Protein AF-A0A9E4K8B6-F1 (afdb_monomer)

Secondary structure (DSSP, 8-state):
---HHHHHHHHHHHHHHHHHHHH--S-GGGG-TTTHHHHHHHHHHHHHHHHHHHH-TT--SS--HHHHHHHHHHHHHHHHHHHTT-STT--HHHHHT-TT------

Solvent-accessible surface area (backbone atoms only — not comparable to full-atom values): 6213 Å² total; per-residue (Å²): 133,83,57,72,71,58,55,50,53,54,52,35,53,53,50,51,54,54,50,44,76,74,68,56,90,59,50,66,33,67,80,26,87,69,38,66,59,44,38,50,50,53,37,50,52,29,54,50,51,38,52,52,35,72,78,36,73,84,68,44,90,87,61,45,61,72,54,35,52,41,51,32,52,51,36,51,52,50,39,49,35,48,61,70,63,68,40,50,67,62,48,71,71,53,60,74,63,43,78,82,69,68,76,91,79,129

Nearest PDB structures (foldseek):
  7bgn-assembly3_F  TM=5.167E-01  e=2.061E+00  Medicago truncatula

Organism: NCBI:txid2792791

Structure (mmCIF, N/CA/C/O backbone):
data_AF-A0A9E4K8B6-F1
#
_entry.id   AF-A0A9E4K8B6-F1
#
loop_
_atom_site.group_PDB
_atom_site.id
_atom_site.type_symbol
_atom_site.label_atom_id
_atom_site.label_alt_id
_atom_site.label_comp_id
_atom_site.label_asym_id
_atom_site.label_entity_id
_atom_site.label_seq_id
_atom_site.pdbx_PDB_ins_code
_atom_site.Cartn_x
_atom_site.Cartn_y
_atom_site.Cartn_z
_atom_site.occupancy
_atom_site.B_iso_or_equiv
_atom_site.auth_seq_id
_atom_site.auth_comp_id
_atom_site.auth_asym_id
_atom_site.auth_atom_id
_atom_site.pdbx_PDB_model_num
ATOM 1 N N . MET A 1 1 ? -9.980 -12.136 -22.447 1.00 58.62 1 MET A N 1
ATOM 2 C CA . MET A 1 1 ? -8.680 -11.904 -21.786 1.00 58.62 1 MET A CA 1
ATOM 3 C C . MET A 1 1 ? -8.834 -10.711 -20.871 1.00 58.62 1 MET A C 1
ATOM 5 O O . MET A 1 1 ? -9.317 -9.680 -21.326 1.00 58.62 1 MET A O 1
ATOM 9 N N . THR A 1 2 ? -8.506 -10.878 -19.596 1.00 77.25 2 THR A N 1
ATOM 10 C CA . THR A 1 2 ? -8.496 -9.801 -18.603 1.00 77.25 2 THR A CA 1
ATOM 11 C C . THR A 1 2 ? -7.345 -8.836 -18.914 1.00 77.25 2 THR A C 1
ATOM 13 O O . THR A 1 2 ? -6.361 -9.209 -19.549 1.00 77.25 2 THR A O 1
ATOM 16 N N . ARG A 1 3 ? -7.477 -7.558 -18.548 1.00 93.50 3 ARG A N 1
ATOM 17 C CA . ARG A 1 3 ? -6.427 -6.553 -18.780 1.00 93.50 3 ARG A CA 1
ATOM 18 C C . ARG A 1 3 ? -5.239 -6.851 -17.861 1.00 93.50 3 ARG A C 1
ATOM 20 O O . ARG A 1 3 ? -5.453 -7.049 -16.671 1.00 93.50 3 ARG A O 1
ATOM 27 N N . ARG A 1 4 ? -3.999 -6.727 -18.358 1.00 95.38 4 ARG A N 1
ATOM 28 C CA . ARG A 1 4 ? -2.774 -6.893 -17.544 1.00 95.38 4 ARG A CA 1
ATOM 29 C C . ARG A 1 4 ? -2.795 -6.102 -16.226 1.00 95.38 4 ARG A C 1
ATOM 31 O O . ARG A 1 4 ? -2.298 -6.570 -15.216 1.00 95.38 4 ARG A O 1
ATOM 38 N N . ALA A 1 5 ? -3.388 -4.908 -16.221 1.00 95.00 5 ALA A N 1
ATOM 39 C CA . ALA A 1 5 ? -3.525 -4.090 -15.015 1.00 95.00 5 ALA A CA 1
ATOM 40 C C . ALA A 1 5 ? -4.398 -4.743 -13.924 1.00 95.00 5 ALA A C 1
ATOM 42 O O . ALA A 1 5 ? -4.095 -4.585 -12.750 1.00 95.00 5 ALA A O 1
ATOM 43 N N . SER A 1 6 ? -5.448 -5.480 -14.296 1.00 96.12 6 SER A N 1
ATOM 44 C CA . SER A 1 6 ? -6.288 -6.215 -13.341 1.00 96.12 6 SER A CA 1
ATOM 45 C C . SER A 1 6 ? -5.513 -7.366 -12.704 1.00 96.12 6 SER A C 1
ATOM 47 O O . SER A 1 6 ? -5.529 -7.510 -11.489 1.00 96.12 6 SER A O 1
ATOM 49 N N . GLU A 1 7 ? -4.749 -8.108 -13.506 1.00 96.31 7 GLU A N 1
ATOM 50 C CA . GLU A 1 7 ? -3.867 -9.173 -13.010 1.00 96.31 7 GLU A CA 1
ATOM 51 C C . GLU A 1 7 ? -2.800 -8.627 -12.045 1.00 96.31 7 GLU A C 1
ATOM 53 O O . GLU A 1 7 ? -2.461 -9.272 -11.061 1.00 96.31 7 GLU A O 1
ATOM 58 N N . VAL A 1 8 ? -2.285 -7.412 -12.279 1.00 97.12 8 VAL A N 1
ATOM 59 C CA . VAL A 1 8 ? -1.349 -6.763 -11.343 1.00 97.12 8 VAL A CA 1
ATOM 60 C C . VAL A 1 8 ? -2.003 -6.503 -9.984 1.00 97.12 8 VAL A C 1
ATOM 62 O O . VAL A 1 8 ? -1.333 -6.658 -8.967 1.00 97.12 8 VAL A O 1
ATOM 65 N N . LEU A 1 9 ? -3.285 -6.130 -9.934 1.00 97.19 9 LEU A N 1
ATOM 66 C CA . LEU A 1 9 ? -3.992 -5.947 -8.661 1.00 97.19 9 LEU A CA 1
ATOM 67 C C . LEU A 1 9 ? -4.132 -7.277 -7.906 1.00 97.19 9 LEU A C 1
ATOM 69 O O . LEU A 1 9 ? -3.903 -7.314 -6.698 1.00 97.19 9 LEU A O 1
ATOM 73 N N . GLU A 1 10 ? -4.433 -8.366 -8.617 1.00 96.75 10 GLU A N 1
ATOM 74 C CA . GLU A 1 10 ? -4.479 -9.721 -8.047 1.00 96.75 10 GLU A CA 1
ATOM 75 C C . GLU A 1 10 ? -3.103 -10.144 -7.501 1.00 96.75 10 GLU A C 1
ATOM 77 O O . GLU A 1 10 ? -2.991 -10.576 -6.354 1.00 96.75 10 GLU A O 1
ATOM 82 N N . GLU A 1 11 ? -2.027 -9.914 -8.262 1.00 96.88 11 GLU A N 1
ATOM 83 C CA . GLU A 1 11 ? -0.648 -10.152 -7.808 1.00 96.88 11 GLU A CA 1
ATOM 84 C C . GLU A 1 11 ? -0.291 -9.344 -6.551 1.00 96.88 11 GLU A C 1
ATOM 86 O O . GLU A 1 11 ? 0.410 -9.845 -5.668 1.00 96.88 11 GLU A O 1
ATOM 91 N N . CYS A 1 12 ? -0.746 -8.089 -6.464 1.00 97.56 12 CYS A N 1
ATOM 92 C CA . CYS A 1 12 ? -0.518 -7.234 -5.299 1.00 97.56 12 CYS A CA 1
ATOM 93 C C . CYS A 1 12 ? -1.217 -7.793 -4.057 1.00 97.56 12 CYS A C 1
ATOM 95 O O . CYS A 1 12 ? -0.584 -7.887 -3.003 1.00 97.56 12 CYS A O 1
ATOM 97 N N . ALA A 1 13 ? -2.470 -8.239 -4.199 1.00 96.50 13 ALA A N 1
ATOM 98 C CA . ALA A 1 13 ? -3.220 -8.876 -3.122 1.00 96.50 13 ALA A CA 1
ATOM 99 C C . ALA A 1 13 ? -2.540 -10.170 -2.642 1.00 96.50 13 ALA A C 1
ATOM 101 O O . ALA A 1 13 ? -2.367 -10.382 -1.439 1.00 96.50 13 ALA A O 1
ATOM 102 N N . ASP A 1 14 ? -2.070 -11.010 -3.566 1.00 96.31 14 ASP A N 1
ATOM 103 C CA . ASP A 1 14 ? -1.317 -12.221 -3.230 1.00 96.31 14 ASP A CA 1
ATOM 104 C C . ASP A 1 14 ? -0.010 -11.907 -2.496 1.00 96.31 14 ASP A C 1
ATOM 106 O O . ASP A 1 14 ? 0.331 -12.560 -1.504 1.00 96.31 14 ASP A O 1
ATOM 110 N N . LEU A 1 15 ? 0.735 -10.905 -2.969 1.00 93.94 15 LEU A N 1
ATOM 111 C CA . LEU A 1 15 ? 1.976 -10.456 -2.341 1.00 93.94 15 LEU A CA 1
ATOM 112 C C . LEU A 1 15 ? 1.724 -9.922 -0.926 1.00 93.94 15 LEU A C 1
ATOM 114 O O . LEU A 1 15 ? 2.462 -10.271 -0.003 1.00 93.94 15 LEU A O 1
ATOM 118 N N . MET A 1 16 ? 0.680 -9.112 -0.754 1.00 93.38 16 MET A N 1
ATOM 119 C CA . MET A 1 16 ? 0.247 -8.567 0.532 1.00 93.38 16 MET A CA 1
ATOM 120 C C . MET A 1 16 ? -0.044 -9.690 1.531 1.00 93.38 16 MET A C 1
ATOM 122 O O . MET A 1 16 ? 0.535 -9.721 2.617 1.00 93.38 16 MET A O 1
ATOM 126 N N . ASN A 1 17 ? -0.846 -10.676 1.125 1.00 91.56 17 ASN A N 1
ATOM 127 C CA . ASN A 1 17 ? -1.192 -11.829 1.955 1.00 91.56 17 ASN A CA 1
ATOM 128 C C . ASN A 1 17 ? 0.033 -12.682 2.322 1.00 91.56 17 ASN A C 1
ATOM 130 O O . ASN A 1 17 ? 0.154 -13.148 3.457 1.00 91.56 17 ASN A O 1
ATOM 134 N N . LYS A 1 18 ? 0.961 -12.889 1.378 1.00 91.44 18 LYS A N 1
ATOM 135 C CA . LYS A 1 18 ? 2.215 -13.619 1.631 1.00 91.44 18 LYS A CA 1
ATOM 136 C C . LYS A 1 18 ? 3.093 -12.895 2.654 1.00 91.44 18 LYS A C 1
ATOM 138 O O . LYS A 1 18 ? 3.589 -13.543 3.573 1.00 91.44 18 LYS A O 1
ATOM 143 N N . LYS A 1 19 ? 3.259 -11.573 2.523 1.00 86.06 19 LYS A N 1
ATOM 144 C CA . LYS A 1 19 ? 4.034 -10.755 3.472 1.00 86.06 19 LYS A CA 1
ATOM 145 C C . LYS A 1 19 ? 3.385 -10.745 4.859 1.00 86.06 19 LYS A C 1
ATOM 147 O O . LYS A 1 19 ? 4.089 -10.958 5.842 1.00 86.06 19 LYS A O 1
ATOM 152 N N . GLY A 1 20 ? 2.058 -10.606 4.926 1.00 84.94 20 GLY A N 1
ATOM 153 C CA . GLY A 1 20 ? 1.310 -10.650 6.184 1.00 84.94 20 GLY A CA 1
ATOM 154 C C . GLY A 1 20 ? 1.531 -11.954 6.953 1.00 84.94 20 GLY A C 1
ATOM 155 O O . GLY A 1 20 ? 1.911 -11.925 8.118 1.00 84.94 20 GLY A O 1
ATOM 156 N N . LYS A 1 21 ? 1.420 -13.108 6.281 1.00 81.44 21 LYS A N 1
ATOM 157 C CA . LYS A 1 21 ? 1.665 -14.423 6.906 1.00 81.44 21 LYS A CA 1
ATOM 158 C C . LYS A 1 21 ? 3.104 -14.629 7.383 1.00 81.44 21 LYS A C 1
ATOM 160 O O . LYS A 1 21 ? 3.323 -15.400 8.310 1.00 81.44 21 LYS A O 1
ATOM 165 N N . ALA A 1 22 ? 4.077 -14.013 6.715 1.00 74.88 22 ALA A N 1
ATOM 166 C CA . ALA A 1 22 ? 5.491 -14.228 7.000 1.00 74.88 22 ALA A CA 1
ATOM 167 C C . ALA A 1 22 ? 6.029 -13.334 8.130 1.00 74.88 22 ALA A C 1
ATOM 169 O O . ALA A 1 22 ? 6.956 -13.748 8.824 1.00 74.88 22 ALA A O 1
ATOM 170 N N . TYR A 1 23 ? 5.481 -12.124 8.305 1.00 63.31 23 TYR A N 1
ATOM 171 C CA . TYR A 1 23 ? 6.112 -11.094 9.141 1.00 63.31 23 TYR A CA 1
ATOM 172 C C . TYR A 1 23 ? 5.178 -10.385 10.134 1.00 63.31 23 TYR A C 1
ATOM 174 O O . TYR A 1 23 ? 5.682 -9.773 11.078 1.00 63.31 23 TYR A O 1
ATOM 182 N N . ASN A 1 24 ? 3.851 -10.481 9.990 1.00 70.56 24 ASN A N 1
ATOM 183 C CA . ASN A 1 24 ? 2.920 -9.737 10.844 1.00 70.56 24 ASN A CA 1
ATOM 184 C C . ASN A 1 24 ? 2.483 -10.574 12.051 1.00 70.56 24 ASN A C 1
ATOM 186 O O . ASN A 1 24 ? 1.403 -11.156 12.072 1.00 70.56 24 ASN A O 1
ATOM 190 N N . ASN A 1 25 ? 3.340 -10.618 13.073 1.00 81.69 25 ASN A N 1
ATOM 191 C CA . ASN A 1 25 ? 2.998 -11.203 14.379 1.00 81.69 25 ASN A CA 1
ATOM 192 C C . ASN A 1 25 ? 2.274 -10.215 15.311 1.00 81.69 25 ASN A C 1
ATOM 194 O O . ASN A 1 25 ? 1.924 -10.580 16.431 1.00 81.69 25 ASN A O 1
ATOM 198 N N . ILE A 1 26 ? 2.097 -8.970 14.868 1.00 87.31 26 ILE A N 1
ATOM 199 C CA . ILE A 1 26 ? 1.365 -7.919 15.574 1.00 87.31 26 ILE A CA 1
ATOM 200 C C . ILE A 1 26 ? 0.262 -7.359 14.663 1.00 87.31 26 ILE A C 1
ATOM 202 O O . ILE A 1 26 ? 0.420 -7.409 13.435 1.00 87.31 26 ILE A O 1
ATOM 206 N N . PRO A 1 27 ? -0.838 -6.839 15.235 1.00 91.00 27 PRO A N 1
ATOM 207 C CA . PRO A 1 27 ? -1.922 -6.241 14.466 1.00 91.00 27 PRO A CA 1
ATOM 208 C C . PRO A 1 27 ? -1.446 -5.122 13.532 1.00 91.00 27 PRO A C 1
ATOM 210 O O . PRO A 1 27 ? -0.564 -4.330 13.873 1.00 91.00 27 PRO A O 1
ATOM 213 N N . GLN A 1 28 ? -2.052 -5.028 12.346 1.00 92.38 28 GLN A N 1
ATOM 214 C CA . GLN A 1 28 ? -1.589 -4.129 11.283 1.00 92.38 28 GLN A CA 1
ATOM 215 C C . GLN A 1 28 ? -1.598 -2.648 11.708 1.00 92.38 28 GLN A C 1
ATOM 217 O O . GLN A 1 28 ? -0.690 -1.897 11.349 1.00 92.38 28 GLN A O 1
ATOM 222 N N . ALA A 1 29 ? -2.580 -2.224 12.507 1.00 94.50 29 ALA A N 1
ATOM 223 C CA . ALA A 1 29 ? -2.684 -0.844 12.974 1.00 94.50 29 ALA A CA 1
ATOM 224 C C . ALA A 1 29 ? -1.564 -0.431 13.945 1.00 94.50 29 ALA A C 1
ATOM 226 O O . ALA A 1 29 ? -1.299 0.767 14.086 1.00 94.50 29 ALA A O 1
ATOM 227 N N . GLU A 1 30 ? -0.881 -1.381 14.594 1.00 94.38 30 GLU A N 1
ATOM 228 C CA . GLU A 1 30 ? 0.232 -1.081 15.506 1.00 94.38 30 GLU A CA 1
ATOM 229 C C . GLU A 1 30 ? 1.467 -0.550 14.766 1.00 94.38 30 GLU A C 1
ATOM 231 O O . GLU A 1 30 ? 2.243 0.222 15.332 1.00 94.38 30 GLU A O 1
ATOM 236 N N . TYR A 1 31 ? 1.616 -0.868 13.475 1.00 93.38 31 TYR A N 1
ATOM 237 C CA . TYR A 1 31 ? 2.664 -0.287 12.632 1.00 93.38 31 TYR A CA 1
ATOM 238 C C . TYR A 1 31 ? 2.446 1.211 12.346 1.00 93.38 31 TYR A C 1
ATOM 240 O O . TYR A 1 31 ? 3.368 1.878 11.873 1.00 93.38 31 TYR A O 1
ATOM 248 N N . TYR A 1 32 ? 1.252 1.749 12.628 1.00 95.06 32 TYR A N 1
ATOM 249 C CA . TYR A 1 32 ? 0.840 3.111 12.268 1.00 95.06 32 TYR A CA 1
ATOM 250 C C . TYR A 1 32 ? 0.331 3.909 13.486 1.00 95.06 32 TYR A C 1
ATOM 252 O O . TYR A 1 32 ? -0.848 4.283 13.550 1.00 95.06 32 TYR A O 1
ATOM 260 N N . PRO A 1 33 ? 1.188 4.212 14.480 1.00 93.88 33 PRO A N 1
ATOM 261 C CA . PRO A 1 33 ? 0.788 4.929 15.697 1.00 93.88 33 PRO A CA 1
ATOM 262 C C . PRO A 1 33 ? 0.231 6.345 15.452 1.00 93.88 33 PRO A C 1
ATOM 264 O O . PRO A 1 33 ? -0.537 6.852 16.271 1.00 93.88 33 PRO A O 1
ATOM 267 N N . ARG A 1 34 ? 0.585 6.993 14.335 1.00 94.06 34 ARG A N 1
ATOM 268 C CA . ARG A 1 34 ? 0.037 8.283 13.862 1.00 94.06 34 ARG A CA 1
ATOM 269 C C . ARG A 1 34 ? -0.995 8.108 12.739 1.00 94.06 34 ARG A C 1
ATOM 271 O O . ARG A 1 34 ? -1.350 9.075 12.066 1.00 94.06 34 ARG A O 1
ATOM 278 N N . GLY A 1 35 ? -1.462 6.881 12.524 1.00 94.31 35 GLY A N 1
ATOM 279 C CA . GLY A 1 35 ? -2.506 6.527 11.572 1.00 94.31 35 GLY A CA 1
ATOM 280 C C . GLY A 1 35 ? -2.166 6.846 10.121 1.00 94.31 35 GLY A C 1
ATOM 281 O O . GLY A 1 35 ? -1.076 6.523 9.647 1.00 94.31 35 GLY A O 1
ATOM 282 N N . GLN A 1 36 ? -3.091 7.510 9.420 1.00 95.88 36 GLN A N 1
ATOM 283 C CA . GLN A 1 36 ? -2.966 7.875 8.000 1.00 95.88 36 GLN A CA 1
ATOM 284 C C . GLN A 1 36 ? -1.627 8.549 7.661 1.00 95.88 36 GLN A C 1
ATOM 286 O O . GLN A 1 36 ? -1.085 8.319 6.581 1.00 95.88 36 GLN A O 1
ATOM 291 N N . HIS A 1 37 ? -1.055 9.339 8.576 1.00 96.44 37 HIS A N 1
ATOM 292 C CA . HIS A 1 37 ? 0.225 10.006 8.340 1.00 96.44 37 HIS A CA 1
ATOM 293 C C . HIS A 1 37 ? 1.392 9.015 8.200 1.00 96.44 37 HIS A C 1
ATOM 295 O O . HIS A 1 37 ? 2.278 9.224 7.372 1.00 96.44 37 HIS A O 1
ATOM 301 N N . ASP A 1 38 ? 1.417 7.934 8.981 1.00 97.50 38 ASP A N 1
ATOM 302 C CA . ASP A 1 38 ? 2.483 6.932 8.874 1.00 97.50 38 ASP A CA 1
ATOM 303 C C . ASP A 1 38 ? 2.379 6.162 7.560 1.00 97.50 38 ASP A C 1
ATOM 305 O O . ASP A 1 38 ? 3.379 5.983 6.865 1.00 97.50 38 ASP A O 1
ATOM 309 N N . ILE A 1 39 ? 1.159 5.792 7.166 1.00 97.69 39 ILE A N 1
ATOM 310 C CA . ILE A 1 39 ? 0.910 5.112 5.893 1.00 97.69 39 ILE A CA 1
ATOM 311 C C . ILE A 1 39 ? 1.284 6.030 4.715 1.00 97.69 39 ILE A C 1
ATOM 313 O O . ILE A 1 39 ? 1.980 5.599 3.795 1.00 97.69 39 ILE A O 1
ATOM 317 N N . TYR A 1 40 ? 0.925 7.318 4.777 1.00 98.06 40 TYR A N 1
ATOM 318 C CA . TYR A 1 40 ? 1.352 8.323 3.799 1.00 98.06 40 TYR A CA 1
ATOM 319 C C . TYR A 1 40 ? 2.881 8.420 3.702 1.00 98.06 40 TYR A C 1
ATOM 321 O O . TYR A 1 40 ? 3.430 8.462 2.599 1.00 98.06 40 TYR A O 1
ATOM 329 N N . CYS A 1 41 ? 3.595 8.405 4.833 1.00 98.31 41 CYS A N 1
ATOM 330 C CA . CYS A 1 41 ? 5.057 8.378 4.821 1.00 98.31 41 CYS A CA 1
ATOM 331 C C . CYS A 1 41 ? 5.603 7.145 4.083 1.00 98.31 41 CYS A C 1
ATOM 333 O O . CYS A 1 41 ? 6.575 7.280 3.338 1.00 98.31 41 CYS A O 1
ATOM 335 N N . MET A 1 42 ? 4.981 5.972 4.231 1.00 98.00 42 MET A N 1
ATOM 336 C CA . MET A 1 42 ? 5.381 4.763 3.499 1.00 98.00 42 MET A CA 1
ATOM 337 C C . MET A 1 42 ? 5.121 4.887 1.993 1.00 98.00 42 MET A C 1
ATOM 339 O O . MET A 1 42 ? 6.000 4.573 1.188 1.00 98.00 42 MET A O 1
ATOM 343 N N . MET A 1 43 ? 3.962 5.420 1.597 1.00 98.50 43 MET A N 1
ATOM 344 C CA . MET A 1 43 ? 3.658 5.719 0.191 1.00 98.50 43 MET A CA 1
ATOM 345 C C . MET A 1 43 ? 4.691 6.684 -0.406 1.00 98.50 43 MET A C 1
ATOM 347 O O . MET A 1 43 ? 5.218 6.453 -1.497 1.00 98.50 43 MET A O 1
ATOM 351 N N . TRP A 1 44 ? 5.037 7.742 0.333 1.00 98.38 44 TRP A N 1
ATOM 352 C CA . TRP A 1 44 ? 6.044 8.718 -0.079 1.00 98.38 44 TRP A CA 1
ATOM 353 C C . TRP A 1 44 ? 7.426 8.094 -0.269 1.00 98.38 44 TRP A C 1
ATOM 355 O O . TRP A 1 44 ? 8.095 8.379 -1.263 1.00 98.38 44 TRP A O 1
ATOM 365 N N . GLN A 1 45 ? 7.843 7.199 0.629 1.00 97.62 45 GLN A N 1
ATOM 366 C CA . GLN A 1 45 ? 9.100 6.462 0.475 1.00 97.62 45 GLN A CA 1
ATOM 367 C C . GLN A 1 45 ? 9.120 5.634 -0.815 1.00 97.62 45 GLN A C 1
ATOM 369 O O . GLN A 1 45 ? 10.125 5.647 -1.527 1.00 97.62 45 GLN A O 1
ATOM 374 N N . LYS A 1 46 ? 8.007 4.978 -1.174 1.00 97.12 46 LYS A N 1
ATOM 375 C CA . LYS A 1 46 ? 7.909 4.224 -2.435 1.00 97.12 46 LYS A CA 1
ATOM 376 C C . LYS A 1 46 ? 7.960 5.128 -3.660 1.00 97.12 46 LYS A C 1
ATOM 378 O O . LYS A 1 46 ? 8.726 4.844 -4.578 1.00 97.12 46 LYS A O 1
ATOM 383 N N . MET A 1 47 ? 7.274 6.270 -3.641 1.00 97.94 47 MET A N 1
ATOM 384 C CA . MET A 1 47 ? 7.405 7.273 -4.706 1.00 97.94 47 MET A CA 1
ATOM 385 C C . MET A 1 47 ? 8.843 7.801 -4.830 1.00 97.94 47 MET A C 1
ATOM 387 O O . MET A 1 47 ? 9.348 7.951 -5.943 1.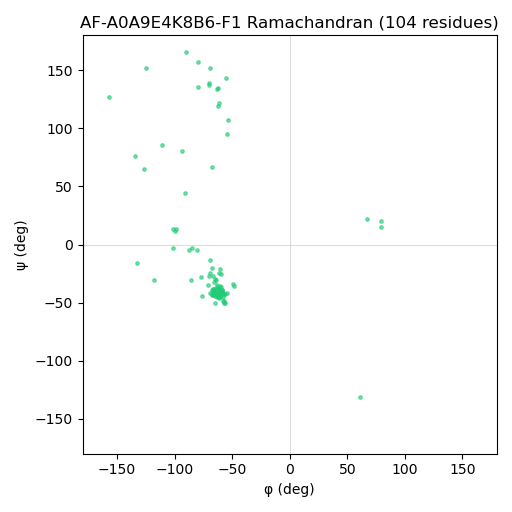00 97.94 47 MET A O 1
ATOM 391 N N . LYS A 1 48 ? 9.548 8.018 -3.712 1.00 96.88 48 LYS A N 1
ATOM 392 C CA . LYS A 1 48 ? 10.960 8.427 -3.724 1.00 96.88 48 LYS A CA 1
ATOM 393 C C . LYS A 1 48 ? 11.892 7.354 -4.265 1.00 96.88 48 LYS A C 1
ATOM 395 O O . LYS A 1 48 ? 12.804 7.688 -5.020 1.00 96.88 48 LYS A O 1
ATOM 400 N N . ARG A 1 49 ? 11.653 6.080 -3.947 1.00 95.50 49 ARG A N 1
ATOM 401 C CA . ARG A 1 49 ? 12.421 4.978 -4.536 1.00 95.50 49 ARG A CA 1
ATOM 402 C C . ARG A 1 49 ? 12.203 4.897 -6.045 1.00 95.50 49 ARG A C 1
ATOM 404 O O . ARG A 1 49 ? 13.172 4.773 -6.786 1.00 95.50 49 ARG A O 1
ATOM 411 N N . MET A 1 50 ? 10.961 5.052 -6.502 1.00 96.12 50 MET A N 1
ATOM 412 C CA . MET A 1 50 ? 10.656 5.113 -7.932 1.00 96.12 50 MET A CA 1
ATOM 413 C C . MET A 1 50 ? 11.367 6.287 -8.614 1.00 96.12 50 MET A C 1
ATOM 415 O O . MET A 1 50 ? 11.989 6.085 -9.652 1.00 96.12 50 MET A O 1
ATOM 419 N N . GLN A 1 51 ? 11.341 7.485 -8.015 1.00 95.69 51 GLN A N 1
ATOM 420 C CA . GLN A 1 51 ? 12.083 8.648 -8.519 1.00 95.69 51 GLN A CA 1
ATOM 421 C C . GLN A 1 51 ? 13.585 8.340 -8.638 1.00 95.69 51 GLN A C 1
ATOM 423 O O . GLN A 1 51 ? 14.174 8.535 -9.697 1.00 95.69 51 GLN A O 1
ATOM 428 N N . SER A 1 52 ? 14.187 7.800 -7.575 1.00 93.94 52 SER A N 1
ATOM 429 C CA . SER A 1 52 ? 15.609 7.445 -7.534 1.00 93.94 52 SER A CA 1
ATOM 430 C C . SER A 1 52 ? 16.002 6.453 -8.634 1.00 93.94 52 SER A C 1
ATOM 432 O O . SER A 1 52 ? 17.034 6.650 -9.272 1.00 93.94 52 SER A O 1
ATOM 434 N N . LEU A 1 53 ? 15.174 5.436 -8.895 1.00 93.81 53 LEU A N 1
ATOM 435 C CA . LEU A 1 53 ? 15.400 4.436 -9.946 1.00 93.81 53 LEU A CA 1
ATOM 436 C C . LEU A 1 53 ? 15.212 4.992 -11.360 1.00 93.81 53 LEU A C 1
ATOM 438 O O . LEU A 1 53 ? 15.914 4.578 -12.276 1.00 93.81 53 LEU A O 1
ATOM 442 N N . LEU A 1 54 ? 14.273 5.922 -11.551 1.00 94.25 54 LEU A N 1
ATOM 443 C CA . LEU A 1 54 ? 14.097 6.609 -12.833 1.00 94.25 54 LEU A CA 1
ATOM 444 C C . LEU A 1 54 ? 15.306 7.493 -13.161 1.00 94.25 54 LEU A C 1
ATOM 446 O O . LEU A 1 54 ? 15.730 7.549 -14.312 1.00 94.25 54 LEU A O 1
ATOM 450 N N . GLU A 1 55 ? 15.873 8.153 -12.150 1.00 94.62 55 GLU A N 1
ATOM 451 C CA . GLU A 1 55 ? 17.075 8.982 -12.282 1.00 94.62 55 GLU A CA 1
ATOM 452 C C . GLU A 1 55 ? 18.360 8.136 -12.374 1.00 94.62 55 GLU A C 1
ATOM 454 O O . GLU A 1 55 ? 19.321 8.550 -13.019 1.00 94.62 55 GLU A O 1
ATOM 459 N N . ASN A 1 56 ? 18.374 6.935 -11.779 1.00 91.62 56 ASN A N 1
ATOM 460 C CA . ASN A 1 56 ? 19.530 6.032 -11.737 1.00 91.62 56 ASN A CA 1
ATOM 461 C C . ASN A 1 56 ? 19.132 4.577 -12.073 1.00 91.62 56 ASN A C 1
ATOM 463 O O . ASN A 1 56 ? 19.081 3.726 -11.180 1.00 91.62 56 ASN A O 1
ATOM 467 N N . PRO A 1 57 ? 18.900 4.238 -13.357 1.00 80.44 57 PRO A N 1
ATOM 468 C CA . PRO A 1 57 ? 18.336 2.939 -13.755 1.00 80.44 57 PRO A CA 1
ATOM 469 C C . PRO A 1 57 ? 19.161 1.701 -13.369 1.00 80.44 57 PRO A C 1
ATOM 471 O O . PRO A 1 57 ? 18.620 0.599 -13.297 1.00 80.44 57 PRO A O 1
ATOM 474 N N . ASN A 1 58 ? 20.462 1.873 -13.117 1.00 81.81 58 ASN A N 1
ATOM 475 C CA . ASN A 1 58 ? 21.376 0.789 -12.747 1.00 81.81 58 ASN A CA 1
ATOM 476 C C . ASN A 1 58 ? 21.420 0.512 -11.230 1.00 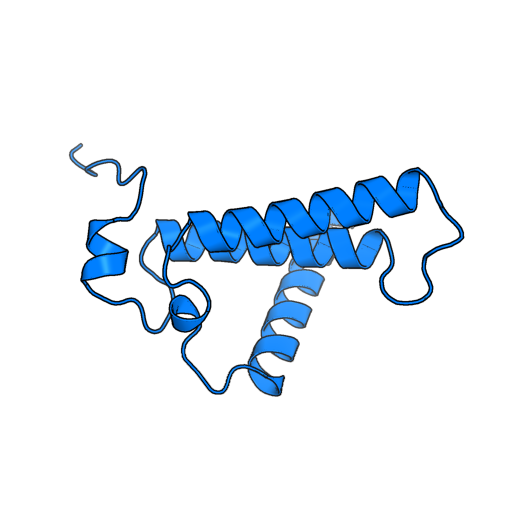81.81 58 ASN A C 1
ATOM 478 O O . ASN A 1 58 ? 22.074 -0.440 -10.814 1.00 81.81 58 ASN A O 1
ATOM 482 N N . ASP A 1 59 ? 20.740 1.310 -10.399 1.00 79.44 59 ASP A N 1
ATOM 483 C CA . ASP A 1 59 ? 20.711 1.156 -8.935 1.00 79.44 59 ASP A CA 1
ATOM 484 C C . ASP A 1 59 ? 19.542 0.266 -8.459 1.00 79.44 59 ASP A C 1
ATOM 486 O O . ASP A 1 59 ? 18.807 0.582 -7.524 1.00 79.44 59 ASP A O 1
ATOM 490 N N . ASN A 1 60 ? 19.310 -0.864 -9.127 1.00 77.44 60 ASN A N 1
ATOM 491 C CA . ASN A 1 60 ? 18.178 -1.760 -8.850 1.00 77.44 60 ASN A CA 1
ATOM 492 C C . ASN A 1 60 ? 18.539 -2.979 -7.981 1.00 77.44 60 ASN A C 1
ATOM 494 O O . ASN A 1 60 ? 17.739 -3.904 -7.874 1.00 77.44 60 ASN A O 1
ATOM 498 N N . ALA A 1 61 ? 19.715 -2.983 -7.344 1.00 73.50 61 ALA A N 1
ATOM 499 C CA . ALA A 1 61 ? 20.269 -4.154 -6.658 1.00 73.50 61 ALA A CA 1
ATOM 500 C C . ALA A 1 61 ? 19.395 -4.712 -5.512 1.00 73.50 61 ALA A C 1
ATOM 502 O O . ALA A 1 61 ? 19.498 -5.895 -5.198 1.00 73.50 61 ALA A O 1
ATOM 503 N N . PHE A 1 62 ? 18.542 -3.883 -4.895 1.00 73.31 62 PHE A N 1
ATOM 504 C CA . PHE A 1 62 ? 17.737 -4.260 -3.721 1.00 73.31 62 PHE A CA 1
ATOM 505 C C . PHE A 1 62 ? 16.217 -4.211 -3.941 1.00 73.31 62 PHE A C 1
ATOM 507 O O . PHE A 1 62 ? 15.485 -4.965 -3.307 1.00 73.31 62 PHE A O 1
ATOM 514 N N . GLU A 1 63 ? 15.729 -3.326 -4.813 1.00 81.44 63 GLU A N 1
ATOM 515 C CA . GLU A 1 63 ? 14.299 -3.153 -5.107 1.00 81.44 63 GLU A CA 1
ATOM 516 C C . GLU A 1 63 ? 14.151 -2.508 -6.489 1.00 81.44 63 GLU A C 1
ATOM 518 O O . GLU A 1 63 ? 14.773 -1.467 -6.741 1.00 81.44 63 GLU A O 1
ATOM 523 N N . GLY A 1 64 ? 13.354 -3.124 -7.370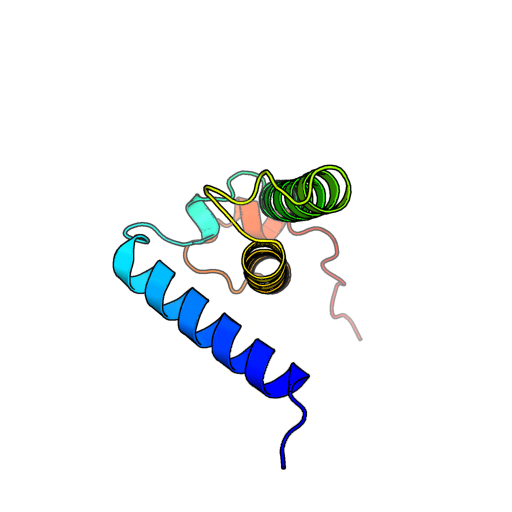 1.00 91.38 64 GLY A N 1
ATOM 524 C CA . GLY A 1 64 ? 13.082 -2.630 -8.717 1.00 91.38 64 GLY A CA 1
ATOM 525 C C . GLY A 1 64 ? 11.870 -1.697 -8.793 1.00 91.38 64 GLY A C 1
ATOM 526 O O . GLY A 1 64 ? 11.028 -1.651 -7.899 1.00 91.38 64 GLY A O 1
ATOM 527 N N . LEU A 1 65 ? 11.735 -0.979 -9.915 1.00 94.44 65 LEU A N 1
ATOM 528 C CA . LEU A 1 65 ? 10.673 0.021 -10.111 1.00 94.44 65 LEU A CA 1
ATOM 529 C C . LEU A 1 65 ? 9.268 -0.595 -10.002 1.00 94.44 65 LEU A C 1
ATOM 531 O O . LEU A 1 65 ? 8.367 -0.036 -9.381 1.00 94.44 65 LEU A O 1
ATOM 535 N N . ASN A 1 66 ? 9.107 -1.776 -10.595 1.00 94.81 66 ASN A N 1
ATOM 536 C CA . ASN A 1 66 ? 7.863 -2.535 -10.593 1.00 94.81 66 ASN A CA 1
ATOM 537 C C . ASN A 1 66 ? 7.517 -3.116 -9.214 1.00 94.81 66 ASN A C 1
ATOM 539 O O . ASN A 1 66 ? 6.336 -3.324 -8.939 1.00 94.81 66 ASN A O 1
ATOM 543 N N . ASP A 1 67 ? 8.510 -3.378 -8.364 1.00 94.38 67 ASP A N 1
ATOM 544 C CA . ASP A 1 67 ? 8.289 -3.840 -6.992 1.00 94.38 67 ASP A CA 1
ATOM 545 C C . ASP A 1 67 ? 7.841 -2.667 -6.118 1.00 94.38 67 ASP A C 1
ATOM 547 O O . ASP A 1 67 ? 6.829 -2.770 -5.425 1.00 94.38 67 ASP A O 1
ATOM 551 N N . SER A 1 68 ? 8.502 -1.509 -6.253 1.00 96.12 68 SER A N 1
ATOM 552 C CA . SER A 1 68 ? 8.097 -0.275 -5.571 1.00 96.12 68 SER A CA 1
ATOM 553 C C . SER A 1 68 ? 6.680 0.156 -5.937 1.00 96.12 68 SER A C 1
ATOM 555 O O . SER A 1 68 ? 5.921 0.571 -5.063 1.00 96.12 68 SER A O 1
ATOM 557 N N . ALA A 1 69 ? 6.296 0.022 -7.209 1.00 97.31 69 ALA A N 1
ATOM 558 C CA . ALA A 1 69 ? 4.942 0.330 -7.659 1.00 97.31 69 ALA A CA 1
ATOM 559 C C . ALA A 1 69 ? 3.891 -0.621 -7.054 1.00 97.31 69 ALA A C 1
ATOM 561 O O . ALA A 1 69 ? 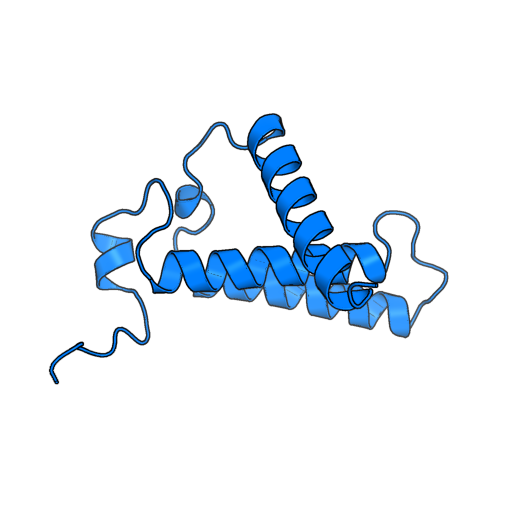2.817 -0.171 -6.660 1.00 97.31 69 ALA A O 1
ATOM 562 N N . ARG A 1 70 ? 4.193 -1.922 -6.933 1.00 97.62 70 ARG A N 1
ATOM 563 C CA . ARG A 1 70 ? 3.298 -2.895 -6.279 1.00 97.62 70 ARG A CA 1
ATOM 564 C C . ARG A 1 70 ? 3.178 -2.646 -4.780 1.00 97.62 70 ARG A C 1
ATOM 566 O O . ARG A 1 70 ? 2.075 -2.666 -4.241 1.00 97.62 70 ARG A O 1
ATOM 573 N N . ASP A 1 71 ? 4.290 -2.353 -4.111 1.00 96.50 71 ASP A N 1
ATOM 574 C CA . ASP A 1 71 ? 4.261 -1.976 -2.700 1.00 96.50 71 ASP A CA 1
ATOM 575 C C . ASP A 1 71 ? 3.456 -0.684 -2.488 1.00 96.50 71 ASP A C 1
ATOM 577 O O . ASP A 1 71 ? 2.709 -0.587 -1.518 1.00 96.50 71 ASP A O 1
ATO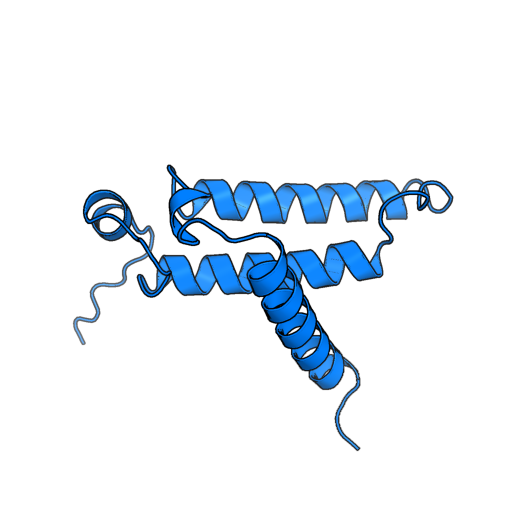M 581 N N . LEU A 1 72 ? 3.552 0.292 -3.400 1.00 98.12 72 LEU A N 1
ATOM 582 C CA . LEU A 1 72 ? 2.741 1.508 -3.350 1.00 98.12 72 LEU A CA 1
ATOM 583 C C . LEU A 1 72 ? 1.240 1.207 -3.472 1.00 98.12 72 LEU A C 1
ATOM 585 O O . LEU A 1 72 ? 0.458 1.800 -2.731 1.00 98.12 72 LEU A O 1
ATOM 589 N N . ILE A 1 73 ? 0.831 0.278 -4.346 1.00 98.38 73 ILE A N 1
ATOM 590 C CA . ILE A 1 73 ? -0.566 -0.188 -4.427 1.00 98.38 73 ILE A CA 1
ATOM 591 C C . ILE A 1 73 ? -1.012 -0.748 -3.069 1.00 98.38 73 ILE A C 1
ATOM 593 O O . ILE A 1 73 ? -2.039 -0.315 -2.549 1.00 98.38 73 ILE A O 1
ATOM 597 N N . ASN A 1 74 ? -0.209 -1.621 -2.453 1.00 97.69 74 ASN A N 1
ATOM 598 C CA . ASN A 1 74 ? -0.534 -2.217 -1.153 1.00 97.69 74 ASN A CA 1
ATOM 599 C C . ASN A 1 74 ? -0.602 -1.181 -0.015 1.00 97.69 74 ASN A C 1
ATOM 601 O O . ASN A 1 74 ? -1.530 -1.199 0.790 1.00 97.69 74 ASN A O 1
ATOM 605 N N . TYR A 1 75 ? 0.333 -0.228 0.054 1.00 98.06 75 TYR A N 1
ATOM 606 C CA . TYR A 1 75 ? 0.246 0.849 1.051 1.00 98.06 75 TYR A CA 1
ATOM 607 C C . TYR A 1 75 ? -0.950 1.769 0.806 1.00 98.06 75 TYR A C 1
ATOM 609 O O . TYR A 1 75 ? -1.544 2.261 1.762 1.00 98.06 75 TYR A O 1
ATOM 617 N N . THR A 1 76 ? -1.338 1.972 -0.453 1.00 98.31 76 THR A N 1
ATOM 618 C CA . THR A 1 76 ? -2.542 2.742 -0.785 1.00 98.31 76 THR A CA 1
ATOM 619 C C . THR A 1 76 ? -3.803 2.002 -0.333 1.00 98.31 76 THR A C 1
ATOM 621 O O . THR A 1 76 ? -4.700 2.633 0.220 1.00 98.31 76 THR A O 1
ATOM 624 N N . SER A 1 77 ? -3.874 0.672 -0.474 1.00 97.75 77 SER A N 1
ATOM 625 C CA . SER A 1 77 ? -4.997 -0.099 0.078 1.00 97.75 77 SER A CA 1
ATOM 626 C C . SER A 1 77 ? -5.022 -0.083 1.607 1.00 97.75 77 SER A C 1
ATOM 628 O O . SER A 1 77 ? -6.096 0.082 2.175 1.00 97.75 77 SER A O 1
ATOM 630 N N . PHE A 1 78 ? -3.868 -0.149 2.282 1.00 96.88 78 PHE A N 1
ATOM 631 C CA . PHE A 1 78 ? -3.802 0.022 3.742 1.00 96.88 78 PHE A CA 1
ATOM 632 C C . PHE A 1 78 ? -4.255 1.414 4.184 1.00 96.88 78 PHE A C 1
ATOM 634 O O . PHE A 1 78 ? -4.911 1.558 5.212 1.00 96.88 78 PHE A O 1
ATOM 641 N N . PHE A 1 79 ? -3.933 2.451 3.405 1.00 97.44 79 PHE A N 1
ATOM 642 C CA . PHE A 1 79 ? -4.392 3.809 3.682 1.00 97.44 79 PHE A CA 1
ATOM 643 C C . PHE A 1 79 ? -5.920 3.883 3.663 1.00 97.44 79 PHE A C 1
ATOM 645 O O . PHE A 1 79 ? -6.516 4.478 4.561 1.00 97.44 79 PHE A O 1
ATOM 652 N N . ILE A 1 80 ? -6.551 3.252 2.669 1.00 96.75 80 ILE A N 1
ATOM 653 C CA . ILE A 1 80 ? -8.012 3.166 2.559 1.00 96.75 80 ILE A CA 1
ATOM 654 C C . ILE A 1 80 ? -8.586 2.360 3.729 1.00 96.75 80 ILE A C 1
ATOM 656 O O . ILE A 1 80 ? -9.449 2.867 4.434 1.00 96.75 80 ILE A O 1
ATOM 660 N N . GLU A 1 81 ? -8.061 1.166 4.006 1.00 96.06 81 GLU A N 1
ATOM 661 C CA . GLU A 1 81 ? -8.515 0.303 5.107 1.00 96.06 81 GLU A CA 1
ATOM 662 C C . GLU A 1 81 ? -8.459 1.009 6.475 1.00 96.06 81 GLU A C 1
ATOM 664 O O . GLU A 1 81 ? -9.405 0.927 7.263 1.00 96.06 81 GLU A O 1
ATOM 669 N N . PHE A 1 82 ? -7.380 1.756 6.745 1.00 96.06 82 PHE A N 1
ATOM 670 C CA . PHE A 1 82 ? -7.264 2.577 7.952 1.00 96.06 82 PHE A CA 1
ATOM 671 C C . PHE A 1 82 ? -8.282 3.721 7.952 1.00 96.06 82 PHE A C 1
ATOM 673 O O . PHE A 1 82 ? -8.896 4.000 8.979 1.00 96.06 82 PHE A O 1
ATOM 680 N N . SER A 1 83 ? -8.467 4.389 6.809 1.00 95.19 83 SER A N 1
ATOM 681 C CA . SER A 1 83 ? -9.422 5.498 6.668 1.00 95.19 83 SER A CA 1
ATOM 682 C C . SER A 1 83 ? -10.873 5.043 6.854 1.00 95.19 83 SER A C 1
ATOM 684 O O . SER A 1 83 ? -11.692 5.800 7.358 1.00 95.19 83 SER A O 1
ATOM 686 N N . GLU A 1 84 ? -11.183 3.793 6.514 1.00 94.88 84 GLU A N 1
ATOM 687 C CA . GLU A 1 84 ? -12.483 3.166 6.770 1.00 94.88 84 GLU 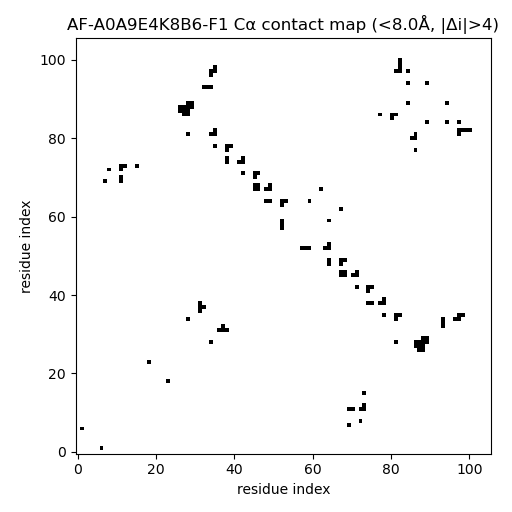A CA 1
ATOM 688 C C . GLU A 1 84 ? -12.628 2.646 8.211 1.00 94.88 84 GLU A C 1
ATOM 690 O O . GLU A 1 84 ? -13.690 2.151 8.583 1.00 94.88 84 GLU A O 1
ATOM 695 N N . GLY A 1 85 ? -11.574 2.723 9.033 1.00 95.19 85 GLY A N 1
ATOM 696 C CA . GLY A 1 85 ? -11.577 2.201 10.400 1.00 95.19 85 GLY A CA 1
ATOM 697 C C . GLY A 1 85 ? -11.664 0.674 10.481 1.00 95.19 85 GLY A C 1
ATOM 698 O O . GLY A 1 85 ? -12.109 0.146 11.497 1.00 95.19 85 GLY A O 1
ATOM 699 N N . LYS A 1 86 ? -11.283 -0.038 9.411 1.00 95.19 86 LYS A N 1
ATOM 700 C CA . LYS A 1 86 ? -11.419 -1.502 9.290 1.00 95.19 86 LYS A CA 1
ATOM 701 C C . LYS A 1 86 ? -10.120 -2.267 9.534 1.00 95.19 86 LYS A C 1
ATOM 703 O O . LYS A 1 86 ? -10.132 -3.494 9.509 1.00 95.19 86 LYS A O 1
ATOM 708 N N . MET A 1 87 ? -9.017 -1.559 9.763 1.00 95.25 87 MET A N 1
ATOM 709 C CA . MET A 1 87 ? -7.711 -2.178 9.955 1.00 95.25 87 MET A CA 1
ATOM 710 C C . MET A 1 87 ? -7.637 -2.920 11.294 1.00 95.25 87 MET A C 1
ATOM 712 O O . MET A 1 87 ? -8.063 -2.414 12.334 1.00 95.25 87 MET A O 1
ATOM 716 N N . ASP A 1 88 ? -7.053 -4.115 11.274 1.00 94.00 88 ASP A N 1
ATOM 717 C CA . ASP A 1 88 ? -6.914 -4.945 12.469 1.00 94.00 88 ASP A CA 1
ATOM 718 C C . ASP A 1 88 ? -6.047 -4.276 13.554 1.00 94.00 88 ASP A C 1
ATOM 720 O O . ASP A 1 88 ? -4.967 -3.742 13.277 1.00 94.00 88 ASP A O 1
ATOM 724 N N . GLY A 1 89 ? -6.527 -4.324 14.800 1.00 93.62 89 GLY A N 1
ATOM 725 C CA . GLY A 1 89 ? -5.853 -3.777 15.982 1.00 93.62 89 GLY A CA 1
ATOM 726 C C . GLY A 1 89 ? -5.954 -2.266 16.195 1.00 93.62 89 GLY A C 1
ATOM 727 O O . GLY A 1 89 ? -5.180 -1.720 16.981 1.00 93.62 89 GLY A O 1
ATOM 728 N N . MET A 1 90 ? -6.865 -1.560 15.516 1.00 95.12 90 MET A N 1
ATOM 729 C CA . MET A 1 90 ? -7.034 -0.118 15.733 1.00 95.12 90 MET A CA 1
ATOM 730 C C . MET A 1 90 ? -7.485 0.211 17.161 1.00 95.12 90 MET A C 1
ATOM 732 O O . MET A 1 90 ? -8.436 -0.353 17.701 1.00 95.12 90 MET A O 1
ATOM 736 N N . THR A 1 91 ? -6.825 1.198 17.761 1.00 95.06 91 THR A N 1
ATOM 737 C CA . THR A 1 91 ? -7.221 1.775 19.050 1.00 95.06 91 THR A CA 1
ATOM 738 C C . THR A 1 91 ? -8.372 2.768 18.883 1.00 95.06 91 THR A C 1
ATOM 740 O O . THR A 1 91 ? -8.508 3.403 17.836 1.00 95.06 91 THR A O 1
ATOM 743 N N . GLN A 1 92 ? -9.143 3.009 19.952 1.00 93.88 92 GLN A N 1
ATOM 744 C CA . GLN A 1 92 ? -10.177 4.055 19.949 1.00 93.88 92 GLN A CA 1
ATOM 745 C C . GLN A 1 92 ? -9.596 5.421 19.560 1.00 93.88 92 GLN A C 1
ATOM 747 O O . GLN A 1 92 ? -10.147 6.121 18.721 1.00 93.88 92 GLN A O 1
ATOM 752 N N . LYS A 1 93 ? -8.406 5.750 20.078 1.00 92.94 93 LYS A N 1
ATOM 753 C CA . LYS A 1 93 ? -7.694 6.977 19.712 1.00 92.94 93 LYS A CA 1
ATOM 754 C C . LYS A 1 93 ? -7.410 7.056 18.209 1.00 92.94 93 LYS A C 1
ATOM 756 O O . LYS A 1 93 ? -7.523 8.133 17.637 1.00 92.94 93 L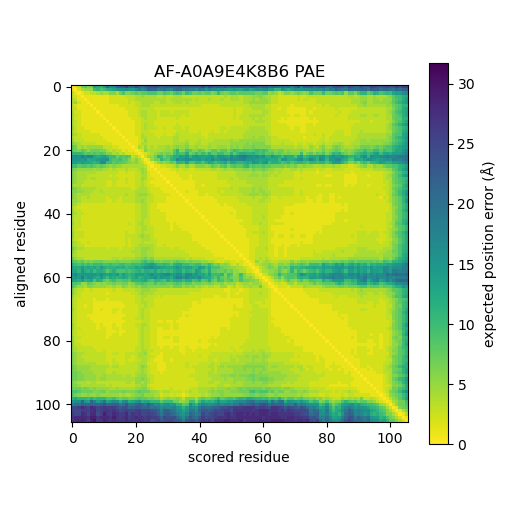YS A O 1
ATOM 761 N N . GLN A 1 94 ? -7.001 5.965 17.563 1.00 93.44 94 GLN A N 1
ATOM 762 C CA . GLN A 1 94 ? -6.786 5.960 16.112 1.00 93.44 94 GLN A CA 1
ATOM 763 C C . GLN A 1 94 ? -8.099 6.161 15.355 1.00 93.44 94 GLN A C 1
ATOM 765 O O . GLN A 1 94 ? -8.121 6.972 14.436 1.00 93.44 94 GLN A O 1
ATOM 770 N N . LEU A 1 95 ? -9.184 5.502 15.777 1.00 92.44 95 LEU A N 1
ATOM 771 C CA . LEU A 1 95 ? -10.517 5.679 15.192 1.00 92.44 95 LEU A C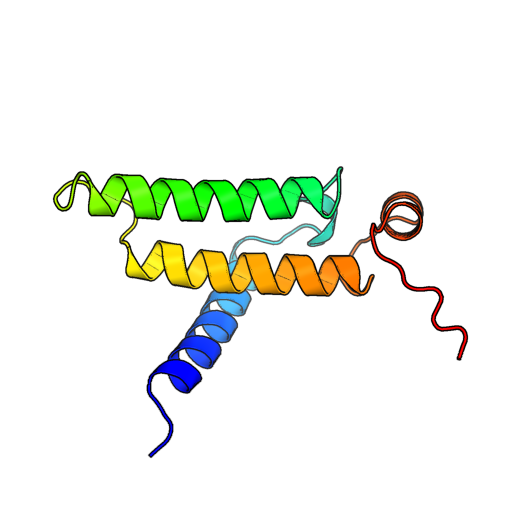A 1
ATOM 772 C C . LEU A 1 95 ? -11.012 7.127 15.310 1.00 92.44 95 LEU A C 1
ATOM 774 O O . LEU A 1 95 ? -11.543 7.675 14.345 1.00 92.44 95 LEU A O 1
ATOM 778 N N . ASP A 1 96 ? -10.833 7.760 16.467 1.00 90.25 96 ASP A N 1
ATOM 779 C CA . ASP A 1 96 ? -11.270 9.139 16.719 1.00 90.25 96 ASP A CA 1
ATOM 780 C C . ASP A 1 96 ? -10.497 10.161 15.872 1.00 90.25 96 ASP A C 1
ATOM 782 O O . ASP A 1 96 ? -11.022 11.220 15.543 1.00 90.25 96 ASP A O 1
ATOM 786 N N . ASN A 1 97 ? -9.258 9.833 15.493 1.00 88.69 97 ASN A N 1
ATOM 787 C CA . ASN A 1 97 ? -8.360 10.715 14.746 1.00 88.69 97 ASN A CA 1
ATOM 788 C C . ASN A 1 97 ? -8.303 10.412 13.238 1.00 88.69 97 ASN A C 1
ATOM 790 O O . ASN A 1 97 ? -7.420 10.934 12.554 1.00 88.69 97 ASN A O 1
ATOM 794 N N . ILE A 1 98 ? -9.202 9.577 12.704 1.00 92.00 98 ILE A N 1
ATOM 795 C CA . ILE A 1 98 ? -9.304 9.372 11.254 1.00 92.00 98 ILE A CA 1
ATOM 796 C C . ILE A 1 98 ? -9.693 10.701 10.593 1.00 92.00 98 ILE A C 1
ATOM 798 O O . ILE A 1 98 ? -10.761 11.257 10.849 1.00 92.00 98 ILE A O 1
ATOM 802 N N . ILE A 1 99 ? -8.825 11.198 9.715 1.00 85.19 99 ILE A N 1
ATOM 803 C CA . ILE A 1 99 ? -9.046 12.412 8.933 1.00 85.19 99 ILE A CA 1
ATOM 804 C C . ILE A 1 99 ? -9.954 12.069 7.758 1.00 85.19 99 ILE A C 1
ATOM 806 O O . ILE A 1 99 ? -9.734 11.082 7.054 1.00 85.19 99 ILE A O 1
ATOM 810 N N . GLY A 1 100 ? -10.944 12.927 7.514 1.00 73.62 100 GLY A N 1
ATOM 811 C CA . GLY A 1 100 ? -11.867 12.751 6.399 1.00 73.62 100 GLY A CA 1
ATOM 812 C C . GLY A 1 100 ? -12.962 11.725 6.668 1.00 73.62 100 GLY A C 1
ATOM 813 O O . GLY A 1 100 ? -13.570 11.270 5.705 1.00 73.62 100 GLY A O 1
ATOM 814 N N . LYS A 1 101 ? -13.252 11.403 7.942 1.00 64.69 101 LYS A N 1
ATOM 815 C CA . LYS A 1 101 ? -14.580 10.909 8.322 1.00 64.69 101 LYS A CA 1
ATOM 816 C C . LYS A 1 101 ? -15.591 11.942 7.830 1.00 64.69 101 LYS A C 1
ATOM 818 O O . LYS A 1 101 ? -15.791 12.970 8.469 1.00 64.69 101 LYS A O 1
ATOM 823 N N . GLN A 1 102 ? -16.148 11.722 6.644 1.00 52.03 102 GLN A N 1
ATOM 824 C CA . GLN A 1 102 ? -17.433 12.311 6.335 1.00 52.03 102 GLN A CA 1
ATOM 825 C C . GLN A 1 102 ? -18.368 11.713 7.376 1.00 52.03 102 GLN A C 1
ATOM 827 O O . GLN A 1 102 ? -18.429 10.491 7.516 1.00 52.03 102 GLN A O 1
ATOM 832 N N . ASP A 1 103 ? -19.009 12.569 8.164 1.00 50.12 103 ASP A N 1
ATOM 833 C CA . ASP A 1 103 ? -20.222 12.159 8.843 1.00 50.12 103 ASP A CA 1
ATOM 834 C C . ASP A 1 103 ? -21.124 11.622 7.729 1.00 50.12 103 ASP A C 1
ATOM 836 O O . ASP A 1 103 ? -21.570 12.382 6.869 1.00 50.12 103 ASP A O 1
ATOM 840 N N . GLU A 1 104 ? -21.305 10.302 7.670 1.00 47.97 104 GLU A N 1
ATOM 841 C CA . GLU A 1 104 ? -22.345 9.667 6.863 1.00 47.97 104 GLU A CA 1
ATOM 842 C C . GLU A 1 104 ? -23.697 10.051 7.489 1.00 47.97 104 GLU A C 1
ATOM 844 O O . GLU A 1 104 ? -24.394 9.252 8.108 1.00 47.97 104 GLU A O 1
ATOM 849 N N . THR A 1 105 ? -24.029 11.334 7.410 1.00 47.41 105 THR A N 1
ATOM 850 C CA . THR A 1 105 ? -25.369 11.871 7.561 1.00 47.41 105 THR A CA 1
ATOM 851 C C . THR A 1 105 ? -25.774 12.379 6.194 1.00 47.41 105 THR A C 1
ATOM 853 O O . THR A 1 105 ? -25.558 13.549 5.894 1.00 47.41 105 THR A O 1
ATOM 856 N N . GLU A 1 106 ? -26.306 11.473 5.376 1.00 36.78 106 GLU A N 1
ATOM 857 C CA . GLU A 1 106 ? -27.407 11.707 4.429 1.00 36.78 106 GLU A CA 1
ATOM 858 C C . GLU A 1 106 ? -27.955 10.374 3.902 1.00 36.78 106 GLU A C 1
ATOM 860 O O . GLU A 1 106 ? -27.165 9.552 3.386 1.00 36.78 106 GLU A O 1
#

Radius of gyration: 15.85 Å; Cα contacts (8 Å, |Δi|>4): 80; chains: 1; bounding box: 49×27×42 Å

Foldseek 3Di:
DDDPVVVLLVVLVVVLVVCCVPPPPDFPCVCPPVFLVSLVVLLVVLVVVLVVCVVPVVPCPDHHNSRSVSVNSVSVVSSVCLLVVNGTPDDPVSVVPRPPPPPPPD

pLDDT: mean 89.57, std 12.57, range [36.78, 98.5]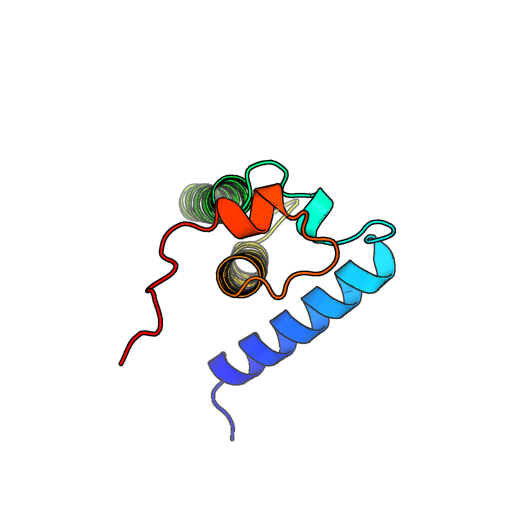

Mean predicted aligned error: 5.22 Å

Sequence (106 aa):
MTRRASEVLEECADLMNKKGKAYNNIPQAEYYPRGQHDIYCMMWQKMKRMQSLLENPNDNAFEGLNDSARDLINYTSFFIEFSEGKMDGMTQKQLDNIIGKQDETE